Protein AF-A0A835PBA4-F1 (afdb_monomer)

Structure (mmCIF, N/CA/C/O backbone):
data_AF-A0A835PBA4-F1
#
_entry.id   AF-A0A835PBA4-F1
#
loop_
_atom_site.group_PDB
_atom_site.id
_atom_site.type_symbol
_atom_site.label_atom_id
_atom_site.label_alt_id
_atom_site.label_comp_id
_atom_site.label_asym_id
_atom_site.label_entity_id
_atom_site.label_seq_id
_atom_site.pdbx_PDB_ins_code
_atom_site.Cartn_x
_atom_site.Cartn_y
_atom_site.Cartn_z
_atom_site.occupancy
_atom_site.B_iso_or_equiv
_atom_site.auth_seq_id
_atom_site.auth_comp_id
_atom_site.auth_asym_id
_atom_site.auth_atom_id
_atom_site.pdbx_PDB_model_num
ATOM 1 N N . VAL A 1 1 ? -17.919 -4.246 35.713 1.00 52.44 1 VAL A N 1
ATOM 2 C CA . VAL A 1 1 ? -16.997 -4.993 36.610 1.00 52.44 1 VAL A CA 1
ATOM 3 C C . VAL A 1 1 ? -15.617 -5.218 35.975 1.00 52.44 1 VAL A C 1
ATOM 5 O O . VAL A 1 1 ? -14.623 -4.944 36.630 1.00 52.44 1 VAL A O 1
ATOM 8 N N . VAL A 1 2 ? -15.528 -5.559 34.683 1.00 57.56 2 VAL A N 1
ATOM 9 C CA . VAL A 1 2 ? -14.263 -5.832 33.954 1.00 57.56 2 VAL A CA 1
ATOM 10 C C . VAL A 1 2 ? -13.236 -4.676 33.970 1.00 57.56 2 VAL A C 1
ATOM 12 O O . VAL A 1 2 ? -12.041 -4.901 34.125 1.00 57.56 2 VAL A O 1
ATOM 15 N N . MET A 1 3 ? -13.683 -3.418 33.897 1.00 55.41 3 MET A N 1
ATOM 16 C CA . MET A 1 3 ? -12.777 -2.264 33.752 1.00 55.41 3 MET A CA 1
ATOM 17 C C . MET A 1 3 ? -12.006 -1.880 35.032 1.00 55.41 3 MET A C 1
ATOM 19 O O . MET A 1 3 ? -10.927 -1.305 34.931 1.00 55.41 3 MET A O 1
ATOM 23 N N . ARG A 1 4 ? -12.522 -2.189 36.236 1.00 59.47 4 ARG A N 1
ATOM 24 C CA . ARG A 1 4 ? -11.794 -1.929 37.501 1.00 59.47 4 ARG A CA 1
ATOM 25 C C . ARG A 1 4 ? -10.684 -2.956 37.738 1.00 59.47 4 ARG A C 1
ATOM 27 O O . ARG A 1 4 ? -9.603 -2.559 38.147 1.00 59.47 4 ARG A O 1
ATOM 34 N N . ALA A 1 5 ? -10.933 -4.227 37.417 1.00 62.91 5 ALA A N 1
ATOM 35 C CA . ALA A 1 5 ? -9.941 -5.298 37.535 1.00 62.91 5 ALA A CA 1
ATOM 36 C C . ALA A 1 5 ? -8.800 -5.150 36.511 1.00 62.91 5 ALA A C 1
ATOM 38 O O . ALA A 1 5 ? -7.640 -5.350 36.844 1.00 62.91 5 ALA A O 1
ATOM 39 N N . LEU A 1 6 ? -9.103 -4.714 35.282 1.00 60.59 6 LEU A N 1
ATOM 40 C CA . LEU A 1 6 ? -8.068 -4.417 34.284 1.00 60.59 6 LEU A CA 1
ATOM 41 C C . LEU A 1 6 ? -7.164 -3.249 34.711 1.00 60.59 6 LEU A C 1
ATOM 43 O O . LEU A 1 6 ? -5.954 -3.319 34.527 1.00 60.59 6 LEU A O 1
ATOM 47 N N . LYS A 1 7 ? -7.725 -2.201 35.334 1.00 58.72 7 LYS A N 1
ATOM 48 C CA . LYS A 1 7 ? -6.961 -1.030 35.801 1.00 58.72 7 LYS A CA 1
ATOM 49 C C . LYS A 1 7 ? -5.931 -1.348 36.889 1.00 58.72 7 LYS A C 1
ATOM 51 O O . LYS A 1 7 ? -4.911 -0.676 36.932 1.00 58.72 7 LYS A O 1
ATOM 56 N N . SER A 1 8 ? -6.173 -2.335 37.755 1.00 62.12 8 SER A N 1
ATOM 57 C CA . SER A 1 8 ? -5.202 -2.717 38.793 1.00 62.12 8 SER A CA 1
ATOM 58 C C . SER A 1 8 ? -4.038 -3.556 38.257 1.00 62.12 8 SER A C 1
ATOM 60 O O . SER A 1 8 ? -3.006 -3.635 38.912 1.00 62.12 8 SER A O 1
ATOM 62 N N . ILE A 1 9 ? -4.200 -4.184 37.087 1.00 65.06 9 ILE A N 1
ATOM 63 C CA . ILE A 1 9 ? -3.196 -5.063 36.457 1.00 65.06 9 ILE A CA 1
ATOM 64 C C . ILE A 1 9 ? -2.364 -4.291 35.417 1.00 65.06 9 ILE A C 1
ATOM 66 O O . ILE A 1 9 ? -1.204 -4.604 35.169 1.00 65.06 9 ILE A O 1
ATOM 70 N N . LEU A 1 10 ? -2.951 -3.258 34.814 1.00 63.97 10 LEU A N 1
ATOM 71 C CA . LEU A 1 10 ? -2.370 -2.453 33.745 1.00 63.97 10 LEU A CA 1
ATOM 72 C C . LEU A 1 10 ? -1.865 -1.115 34.317 1.00 63.97 10 LEU A C 1
ATOM 74 O O . LEU A 1 10 ? -2.462 -0.069 34.083 1.00 63.97 10 LEU A O 1
ATOM 78 N N . SER A 1 11 ? -0.772 -1.130 35.084 1.00 65.69 11 SER A N 1
ATOM 79 C CA . SER A 1 11 ? -0.178 0.058 35.737 1.00 65.69 11 SER A CA 1
ATOM 80 C C . SER A 1 11 ? 0.650 0.961 34.801 1.00 65.69 11 SER A C 1
ATOM 82 O O . SER A 1 11 ? 1.468 1.760 35.249 1.00 65.69 11 SER A O 1
ATOM 84 N N . SER A 1 12 ? 0.410 0.880 33.491 1.00 76.56 12 SER A N 1
ATOM 85 C CA . SER A 1 12 ? 1.006 1.741 32.467 1.00 76.56 12 SER A CA 1
ATOM 86 C C . SER A 1 12 ? -0.099 2.545 31.782 1.00 76.56 12 SER A C 1
ATOM 88 O O . SER A 1 12 ? -1.138 1.990 31.421 1.00 76.56 12 SER A O 1
ATOM 90 N N . ASN A 1 13 ? 0.111 3.848 31.573 1.00 79.19 13 ASN A N 1
ATOM 91 C CA . ASN A 1 13 ? -0.829 4.692 30.820 1.00 79.19 13 ASN A CA 1
ATOM 92 C C . ASN A 1 13 ? -1.144 4.101 29.433 1.00 79.19 13 ASN A C 1
ATOM 94 O O . ASN A 1 13 ? -2.291 4.141 28.991 1.00 79.19 13 ASN A O 1
ATOM 98 N N . GLU A 1 14 ? -0.157 3.460 28.801 1.00 79.50 14 GLU A N 1
ATOM 99 C CA . GLU A 1 14 ? -0.303 2.741 27.531 1.00 79.50 14 GLU A CA 1
ATOM 100 C C . GLU A 1 14 ? -1.318 1.599 27.642 1.00 79.50 14 GLU A C 1
ATOM 102 O O . GLU A 1 14 ? -2.188 1.400 26.795 1.00 79.50 14 GLU A O 1
ATOM 107 N N . ALA A 1 15 ? -1.240 0.870 28.749 1.00 80.50 15 ALA A N 1
ATOM 108 C CA . ALA A 1 15 ? -2.074 -0.278 29.025 1.00 80.50 15 ALA A CA 1
ATOM 109 C C . ALA A 1 15 ? -3.527 0.142 29.339 1.00 80.50 15 ALA A C 1
ATOM 111 O O . ALA A 1 15 ? -4.475 -0.512 28.899 1.00 80.50 15 ALA A O 1
ATOM 112 N N . ILE A 1 16 ? -3.720 1.292 29.999 1.00 81.19 16 ILE A N 1
ATOM 113 C CA . ILE A 1 16 ? -5.042 1.910 30.196 1.00 81.19 16 ILE A CA 1
ATOM 114 C C . ILE A 1 16 ? -5.635 2.375 28.859 1.00 81.19 16 ILE A C 1
ATOM 116 O O . ILE A 1 16 ? -6.806 2.095 28.586 1.00 81.19 16 ILE A O 1
ATOM 120 N N . HIS A 1 17 ? -4.854 3.051 28.012 1.00 85.38 17 HIS A N 1
ATOM 121 C CA . HIS A 1 17 ? -5.309 3.489 26.689 1.00 85.38 17 HIS A CA 1
ATOM 122 C C . HIS A 1 17 ? -5.679 2.307 25.793 1.00 85.38 17 HIS A C 1
ATOM 124 O O . HIS A 1 17 ? -6.726 2.330 25.138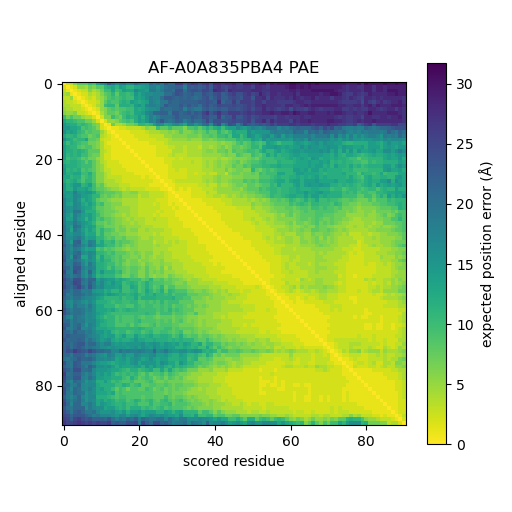 1.00 85.38 17 HIS A O 1
ATOM 130 N N . TYR A 1 18 ? -4.873 1.245 25.814 1.00 83.38 18 TYR A N 1
ATOM 131 C CA . TYR A 1 18 ? -5.170 0.017 25.091 1.00 83.38 18 TYR A CA 1
ATOM 132 C C . TYR A 1 18 ? -6.465 -0.634 25.594 1.00 83.38 18 TYR A C 1
ATOM 134 O O . TYR A 1 18 ? -7.341 -0.963 24.793 1.00 83.38 18 TYR A O 1
ATOM 142 N N . ALA A 1 19 ? -6.663 -0.736 26.912 1.00 84.00 19 ALA A N 1
ATOM 143 C CA . ALA A 1 19 ? -7.904 -1.262 27.482 1.00 84.00 19 ALA A CA 1
ATOM 144 C C . ALA A 1 19 ? -9.135 -0.429 27.077 1.00 84.00 19 ALA A C 1
ATOM 146 O O . ALA A 1 19 ? -10.173 -0.984 26.717 1.00 84.00 19 ALA A O 1
ATOM 147 N N . GLN A 1 20 ? -9.028 0.904 27.078 1.00 87.75 20 GLN A N 1
ATOM 148 C CA . GLN A 1 20 ? -10.095 1.789 26.598 1.00 87.75 20 GLN A CA 1
ATOM 149 C C . GLN A 1 20 ? -10.377 1.598 25.105 1.00 87.75 20 GLN A C 1
ATOM 151 O O . GLN A 1 20 ? -11.536 1.607 24.689 1.00 87.75 20 GLN A O 1
ATOM 156 N N . TYR A 1 21 ? -9.337 1.417 24.290 1.00 88.88 21 TYR A N 1
ATOM 157 C CA . TYR A 1 21 ? -9.481 1.100 22.873 1.00 88.88 21 TYR A CA 1
ATOM 158 C C . TYR A 1 21 ? -10.243 -0.215 22.664 1.00 88.88 21 TYR A C 1
ATOM 160 O O . TYR A 1 21 ? -11.234 -0.216 21.933 1.00 88.88 21 TYR A O 1
ATOM 168 N N . VAL A 1 22 ? -9.854 -1.291 23.358 1.00 87.69 22 VAL A N 1
ATOM 169 C CA . VAL A 1 22 ? -10.534 -2.596 23.286 1.00 87.69 22 VAL A CA 1
ATOM 170 C C . VAL A 1 22 ? -12.002 -2.469 23.693 1.00 87.69 22 VAL A C 1
ATOM 172 O O . VAL A 1 22 ? -12.881 -2.955 22.989 1.00 87.69 22 VAL A O 1
ATOM 175 N N . LEU A 1 23 ? -12.302 -1.749 24.775 1.00 88.81 23 LEU A N 1
ATOM 176 C CA . LEU A 1 23 ? -13.683 -1.562 25.225 1.00 88.81 23 LEU A CA 1
ATOM 177 C C . LEU A 1 23 ? -14.535 -0.748 24.250 1.00 88.81 23 LEU A C 1
ATOM 179 O O . LEU A 1 23 ? -15.726 -1.021 24.120 1.00 88.81 23 LEU A O 1
ATOM 183 N N . ARG A 1 24 ? -13.956 0.244 23.563 1.00 90.94 24 ARG A N 1
ATOM 184 C CA . ARG A 1 24 ? -14.651 0.957 22.481 1.00 90.94 24 ARG A CA 1
ATOM 185 C C . ARG A 1 24 ? -14.896 0.038 21.291 1.00 90.94 24 ARG A C 1
ATOM 187 O O . ARG A 1 24 ? -15.984 0.067 20.727 1.00 90.94 24 ARG A O 1
ATOM 194 N N . TRP A 1 25 ? -13.920 -0.798 20.941 1.00 86.81 25 TRP A N 1
ATOM 195 C CA . TRP A 1 25 ? -14.054 -1.782 19.870 1.00 86.81 25 TRP A CA 1
ATOM 196 C C . TRP A 1 25 ? -15.171 -2.796 20.159 1.00 86.81 25 TRP A C 1
ATOM 198 O O . TRP A 1 25 ? -16.007 -3.058 19.294 1.00 86.81 25 TRP A O 1
ATOM 208 N N . GLU A 1 26 ? -15.264 -3.276 21.401 1.00 88.62 26 GLU A N 1
ATOM 209 C CA . GLU A 1 26 ? -16.319 -4.188 21.862 1.00 88.62 26 GLU A CA 1
ATOM 210 C C . GLU A 1 26 ? -17.725 -3.569 21.919 1.00 88.62 26 GLU A C 1
ATOM 212 O O . GLU A 1 26 ? -18.716 -4.290 22.012 1.00 88.62 26 GLU A O 1
ATOM 217 N N . GLN A 1 27 ? -17.855 -2.248 21.819 1.00 91.56 27 GLN A N 1
ATOM 218 C CA . GLN A 1 27 ? -19.163 -1.586 21.729 1.00 91.56 27 GLN A CA 1
ATOM 219 C C . GLN A 1 27 ? -19.658 -1.438 20.285 1.00 91.56 27 GLN A C 1
ATOM 221 O O . GLN A 1 27 ? -20.826 -1.134 20.053 1.00 91.56 27 GLN A O 1
ATOM 226 N N . ILE A 1 28 ? -18.796 -1.662 19.289 1.00 91.75 28 ILE A N 1
ATOM 227 C CA . ILE A 1 28 ? -19.169 -1.548 17.878 1.00 91.75 28 ILE A CA 1
ATOM 228 C C . ILE A 1 28 ? -20.075 -2.734 17.504 1.00 91.75 28 ILE A C 1
ATOM 230 O O . ILE A 1 28 ? -19.712 -3.873 17.800 1.00 91.75 28 ILE A O 1
ATOM 234 N N . PRO A 1 29 ? -21.214 -2.534 16.820 1.00 94.75 29 PRO A N 1
ATOM 235 C CA . PRO A 1 29 ? -22.040 -3.640 16.335 1.00 94.75 29 PRO A CA 1
ATOM 236 C C . PRO A 1 29 ? -21.279 -4.577 15.385 1.00 94.75 29 PRO A C 1
ATOM 238 O O . PRO A 1 29 ? -20.457 -4.125 14.587 1.00 94.75 29 PRO A O 1
ATOM 241 N N . VAL A 1 30 ? -21.591 -5.877 15.410 1.00 89.44 30 VAL A N 1
ATOM 242 C CA . VAL A 1 30 ? -20.868 -6.914 14.641 1.00 89.44 30 VAL A CA 1
ATOM 243 C C . VAL A 1 30 ? -20.792 -6.601 13.141 1.00 89.44 30 VAL A C 1
ATOM 245 O O . VAL A 1 30 ? -19.718 -6.697 12.552 1.00 89.44 30 VAL A O 1
ATOM 248 N N . HIS A 1 31 ? -21.889 -6.146 12.526 1.00 91.50 31 HIS A N 1
ATOM 249 C CA . HIS A 1 31 ? -21.909 -5.789 11.101 1.00 91.50 31 HIS A CA 1
ATOM 250 C C . HIS A 1 31 ? -20.946 -4.635 10.770 1.00 91.50 31 HIS A C 1
ATOM 252 O O . HIS A 1 31 ? -20.276 -4.650 9.739 1.00 91.50 31 HIS A O 1
ATOM 258 N N . ARG A 1 32 ? -20.816 -3.658 11.674 1.00 93.38 32 ARG A N 1
ATOM 259 C CA . ARG A 1 32 ? -19.905 -2.521 11.514 1.00 93.38 32 ARG A CA 1
ATOM 260 C C . ARG A 1 32 ? -18.450 -2.941 11.751 1.00 93.38 32 ARG A C 1
ATOM 262 O O . ARG A 1 32 ? -17.574 -2.500 11.015 1.00 93.38 32 ARG A O 1
ATOM 269 N N . ARG A 1 33 ? -18.181 -3.851 12.699 1.00 92.06 33 ARG A N 1
ATOM 270 C CA . ARG A 1 33 ? -16.837 -4.451 12.853 1.00 92.06 33 ARG A CA 1
ATOM 271 C C . ARG A 1 33 ? -16.413 -5.202 11.594 1.00 92.06 33 ARG A C 1
ATOM 273 O O . ARG A 1 33 ? -15.270 -5.063 11.173 1.00 92.06 33 ARG A O 1
ATOM 280 N N . ALA A 1 34 ? -17.325 -5.964 10.986 1.00 91.81 34 ALA A N 1
ATOM 281 C CA . ALA A 1 34 ? -17.055 -6.684 9.743 1.00 91.81 34 ALA A CA 1
ATOM 282 C C . ALA A 1 34 ? -16.705 -5.728 8.590 1.00 91.81 34 ALA A C 1
ATOM 284 O O . ALA A 1 34 ? -15.770 -6.002 7.839 1.00 91.81 34 ALA A O 1
ATOM 285 N N . HIS A 1 35 ? -17.395 -4.587 8.492 1.00 94.25 35 HIS A N 1
ATOM 286 C CA . HIS A 1 35 ? -17.057 -3.530 7.534 1.00 94.25 35 HIS A CA 1
ATOM 287 C C . HIS A 1 35 ? -15.647 -2.974 7.769 1.00 94.25 35 HIS A 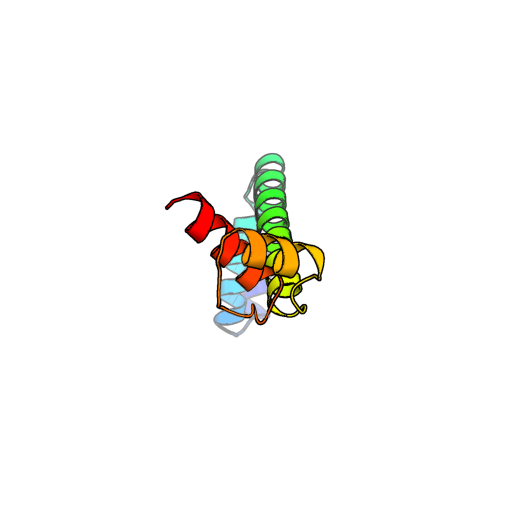C 1
ATOM 289 O O . HIS A 1 35 ? -14.816 -3.017 6.868 1.00 94.25 35 HIS A O 1
ATOM 295 N N . PH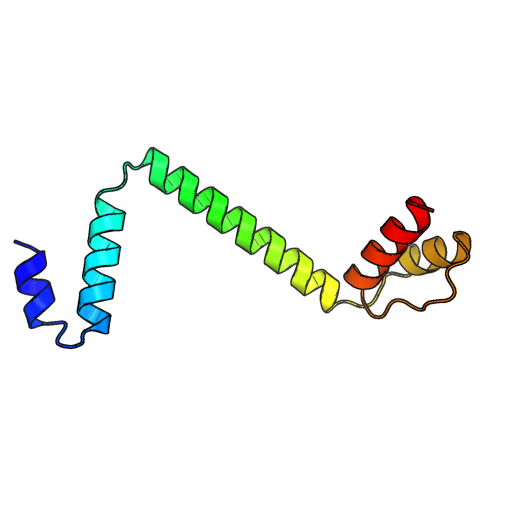E A 1 36 ? -15.334 -2.547 8.997 1.00 91.62 36 PHE A N 1
ATOM 296 C CA . PHE A 1 36 ? -14.010 -2.008 9.325 1.00 91.62 36 PHE A CA 1
ATOM 297 C C . PHE A 1 36 ? -12.879 -3.014 9.094 1.00 91.62 36 PHE A C 1
ATOM 299 O O . PHE A 1 36 ? -11.801 -2.647 8.631 1.00 91.62 36 PHE A O 1
ATOM 306 N N . MET A 1 37 ? -13.108 -4.294 9.393 1.00 91.50 37 MET A N 1
ATOM 307 C CA . MET A 1 37 ? -12.128 -5.347 9.121 1.00 91.50 37 MET A CA 1
ATOM 308 C C . MET A 1 37 ? -11.912 -5.551 7.622 1.00 91.50 37 MET A C 1
ATOM 310 O O . MET A 1 37 ? -10.774 -5.760 7.205 1.00 91.50 37 MET A O 1
ATOM 314 N N . ARG A 1 38 ? -12.970 -5.443 6.811 1.00 93.81 38 ARG A N 1
ATOM 315 C CA . ARG A 1 38 ? -12.865 -5.499 5.350 1.00 93.81 38 ARG A CA 1
ATOM 316 C C . ARG A 1 38 ? -12.051 -4.329 4.806 1.00 93.81 38 ARG A C 1
ATOM 318 O O . ARG A 1 38 ? -11.081 -4.570 4.100 1.00 93.81 38 ARG A O 1
ATOM 325 N N . GLU A 1 39 ? -12.374 -3.098 5.193 1.00 95.19 39 GLU A N 1
ATOM 326 C CA . GLU A 1 39 ? -11.628 -1.906 4.759 1.00 95.19 39 GLU A CA 1
ATOM 327 C C . GLU A 1 39 ? -10.150 -1.989 5.155 1.00 95.19 39 GLU A C 1
ATOM 329 O O . GLU A 1 39 ? -9.256 -1.731 4.347 1.00 95.19 39 GLU A O 1
ATOM 334 N N . LYS A 1 40 ? -9.877 -2.420 6.392 1.00 94.00 40 LYS A N 1
ATOM 335 C CA . LYS A 1 40 ? -8.514 -2.638 6.883 1.00 94.00 40 LYS A CA 1
ATOM 336 C C . LYS A 1 40 ? -7.783 -3.689 6.045 1.00 94.00 40 LYS A C 1
ATOM 338 O O . LYS A 1 40 ? -6.629 -3.480 5.676 1.00 94.00 40 LYS A O 1
ATOM 343 N N . GLN A 1 41 ? -8.442 -4.803 5.735 1.00 94.50 41 GLN 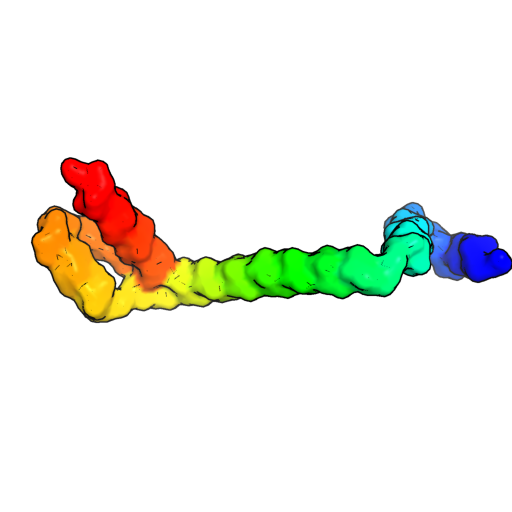A N 1
ATOM 344 C CA . GLN A 1 41 ? -7.869 -5.861 4.910 1.00 94.50 41 GLN A CA 1
ATOM 345 C C . GLN A 1 41 ? -7.572 -5.372 3.489 1.00 94.50 41 GLN A C 1
ATOM 347 O O . GLN A 1 41 ? -6.475 -5.608 2.989 1.00 94.50 41 GLN A O 1
ATOM 352 N N . GLU A 1 42 ? -8.504 -4.664 2.853 1.00 95.81 42 GLU A N 1
ATOM 353 C CA . GLU A 1 42 ? -8.318 -4.083 1.519 1.00 95.81 42 GLU A CA 1
ATOM 354 C C . GLU A 1 42 ? -7.144 -3.099 1.494 1.00 95.81 42 GLU A C 1
ATOM 356 O O . GLU A 1 42 ? -6.313 -3.144 0.586 1.00 95.81 42 GLU A O 1
ATOM 361 N N . HIS A 1 43 ? -7.024 -2.255 2.521 1.00 95.88 43 HIS A N 1
ATOM 362 C CA . HIS A 1 43 ? -5.904 -1.332 2.666 1.00 95.88 43 HIS A CA 1
ATOM 363 C C . HIS A 1 43 ? -4.558 -2.067 2.744 1.00 95.88 43 HIS A C 1
ATOM 365 O O . HIS A 1 43 ? -3.646 -1.770 1.971 1.00 95.88 43 HIS A O 1
ATOM 371 N N . PHE A 1 44 ? -4.439 -3.075 3.615 1.00 94.81 44 PHE A N 1
ATOM 372 C CA . PHE A 1 44 ? -3.202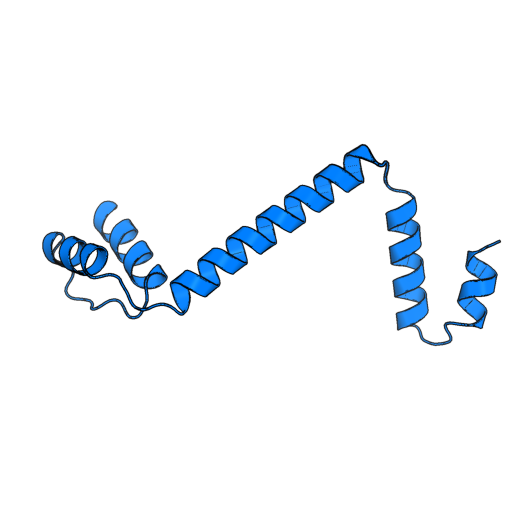 -3.854 3.722 1.00 94.81 44 PHE A CA 1
ATOM 373 C C . PHE A 1 44 ? -2.911 -4.685 2.473 1.00 94.81 44 PHE A C 1
ATOM 375 O O . PHE A 1 44 ? -1.746 -4.881 2.132 1.00 94.81 44 PHE A O 1
ATOM 382 N N . GLN A 1 45 ? -3.932 -5.163 1.762 1.00 96.19 45 GLN A N 1
ATOM 383 C CA . GLN A 1 45 ? -3.737 -5.843 0.484 1.00 96.19 45 GLN A CA 1
ATOM 384 C C . GLN A 1 45 ? -3.165 -4.898 -0.574 1.00 96.19 45 GLN A C 1
ATOM 386 O O . GLN A 1 45 ? -2.173 -5.254 -1.210 1.00 96.19 45 GLN A O 1
ATOM 391 N N . LYS A 1 46 ? -3.722 -3.687 -0.718 1.00 94.38 46 LYS A N 1
ATOM 392 C CA . LYS A 1 46 ? -3.195 -2.663 -1.635 1.00 94.38 46 LYS A CA 1
ATOM 393 C C . LYS A 1 46 ? -1.745 -2.316 -1.306 1.00 94.38 46 LYS A C 1
ATOM 395 O O .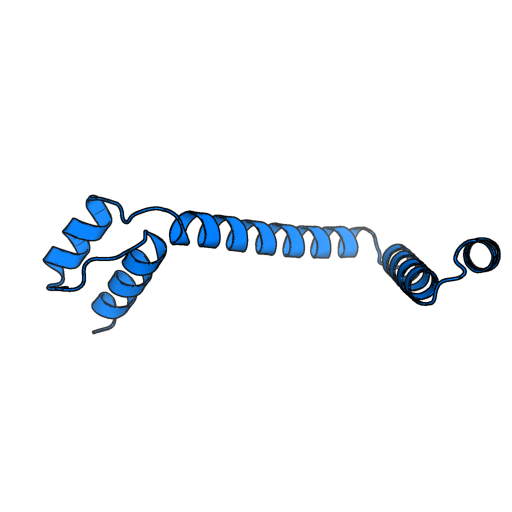 LYS A 1 46 ? -0.885 -2.455 -2.171 1.00 94.38 46 LYS A O 1
ATOM 400 N N . GLN A 1 47 ? -1.454 -2.013 -0.039 1.00 95.12 47 GLN A N 1
ATOM 401 C CA . GLN A 1 47 ? -0.084 -1.738 0.409 1.00 95.12 47 GLN A CA 1
ATOM 402 C C . GLN A 1 47 ? 0.875 -2.892 0.108 1.00 95.12 47 GLN A C 1
ATOM 404 O O . GLN A 1 47 ? 1.999 -2.676 -0.337 1.00 95.12 47 GLN A O 1
ATOM 409 N N . ARG A 1 48 ? 0.454 -4.143 0.328 1.00 95.88 48 ARG A N 1
ATOM 410 C CA . ARG A 1 48 ? 1.287 -5.314 0.018 1.00 95.88 48 ARG A CA 1
ATOM 411 C C . ARG A 1 48 ? 1.591 -5.426 -1.473 1.00 95.88 48 ARG A C 1
ATOM 413 O O . ARG A 1 48 ? 2.726 -5.746 -1.823 1.00 95.88 48 ARG A O 1
ATOM 420 N N . ILE A 1 49 ? 0.603 -5.183 -2.334 1.00 94.31 49 ILE A N 1
ATOM 421 C CA . ILE A 1 49 ? 0.786 -5.204 -3.790 1.00 94.31 49 ILE A CA 1
ATOM 422 C C . ILE A 1 49 ? 1.749 -4.092 -4.211 1.00 94.31 49 ILE A C 1
ATOM 424 O O . ILE A 1 49 ? 2.718 -4.373 -4.914 1.00 94.31 49 ILE A O 1
ATOM 428 N N . GLU A 1 50 ? 1.540 -2.865 -3.735 1.00 94.19 50 GLU A N 1
ATOM 429 C CA . GLU A 1 50 ? 2.405 -1.719 -4.035 1.00 94.19 50 GLU A CA 1
ATOM 430 C C . GLU A 1 50 ? 3.846 -1.962 -3.583 1.00 94.19 50 GLU A C 1
ATOM 432 O O . GLU A 1 50 ? 4.771 -1.820 -4.381 1.00 94.19 50 GLU A O 1
ATOM 437 N N . ASN A 1 51 ? 4.047 -2.435 -2.349 1.00 94.50 51 ASN A N 1
ATOM 438 C CA . ASN A 1 51 ? 5.373 -2.767 -1.824 1.00 94.50 51 ASN A CA 1
ATOM 439 C C . ASN A 1 51 ? 6.060 -3.860 -2.655 1.00 94.50 51 ASN A C 1
ATOM 441 O O . ASN A 1 51 ? 7.249 -3.764 -2.973 1.00 94.50 51 ASN A O 1
ATOM 445 N N . SER A 1 52 ? 5.317 -4.898 -3.051 1.00 95.06 52 SER A N 1
ATOM 446 C CA . SER A 1 52 ? 5.829 -5.957 -3.926 1.00 95.06 52 SER A CA 1
ATOM 447 C C . SER A 1 52 ? 6.214 -5.420 -5.310 1.00 95.06 52 SER A C 1
ATOM 449 O O . SER A 1 52 ? 7.284 -5.743 -5.830 1.00 95.06 52 SER A O 1
ATOM 451 N N . MET A 1 53 ? 5.388 -4.559 -5.904 1.00 94.50 53 MET A N 1
ATOM 452 C CA . MET A 1 53 ? 5.674 -3.936 -7.198 1.00 94.50 53 MET A CA 1
ATOM 453 C C . MET A 1 53 ? 6.838 -2.942 -7.132 1.00 94.50 53 MET A C 1
ATOM 455 O O . MET A 1 53 ? 7.606 -2.850 -8.090 1.00 94.50 53 MET A O 1
ATOM 459 N N . GLY A 1 54 ? 6.980 -2.212 -6.026 1.00 94.50 54 GLY A N 1
ATOM 460 C CA . GLY A 1 54 ? 8.057 -1.250 -5.795 1.00 94.50 54 GLY A CA 1
ATOM 461 C C . GLY A 1 54 ? 9.417 -1.911 -5.569 1.00 94.50 54 GLY A C 1
ATOM 462 O O . GLY A 1 54 ? 10.431 -1.370 -5.998 1.00 94.50 54 GLY A O 1
ATOM 463 N N . SER A 1 55 ? 9.435 -3.100 -4.962 1.00 93.19 55 SER A N 1
ATOM 464 C CA . SER A 1 55 ? 10.654 -3.890 -4.721 1.00 93.19 55 SER A CA 1
ATOM 465 C C . SER A 1 55 ? 11.055 -4.792 -5.895 1.00 93.19 55 SER A C 1
ATOM 467 O O . SER A 1 55 ? 12.216 -5.177 -6.016 1.00 93.19 55 SER A O 1
ATOM 469 N N . SER A 1 56 ? 10.118 -5.126 -6.784 1.00 94.50 56 SER A N 1
ATOM 470 C CA . SER A 1 56 ? 10.376 -5.988 -7.942 1.00 94.50 56 SER A CA 1
ATOM 471 C C . SER A 1 56 ? 10.878 -5.196 -9.148 1.00 94.50 56 SER A C 1
ATOM 473 O O . SER A 1 56 ? 10.330 -4.143 -9.473 1.00 94.50 56 SER A O 1
ATOM 475 N N . LYS A 1 57 ? 11.849 -5.748 -9.890 1.00 95.38 57 LYS A N 1
ATOM 476 C CA . LYS A 1 57 ? 12.334 -5.163 -11.155 1.00 95.38 57 LYS A CA 1
ATOM 477 C C . LYS A 1 57 ? 11.220 -5.065 -12.199 1.00 95.38 57 LYS A C 1
ATOM 479 O O . LYS A 1 57 ? 10.367 -5.950 -12.287 1.00 95.38 57 LYS A O 1
ATOM 484 N N . ALA A 1 58 ? 11.259 -4.012 -13.015 1.00 94.88 58 ALA A N 1
ATOM 485 C CA . ALA A 1 58 ? 10.324 -3.825 -14.119 1.00 94.88 58 ALA A CA 1
ATOM 486 C C . ALA A 1 58 ? 10.317 -5.034 -15.068 1.00 94.88 58 ALA A C 1
ATOM 488 O O . ALA A 1 58 ? 11.360 -5.608 -15.386 1.00 94.88 58 ALA A O 1
ATOM 489 N N . THR A 1 59 ? 9.127 -5.429 -15.521 1.00 94.75 59 THR A N 1
ATOM 490 C CA . THR A 1 59 ? 9.000 -6.591 -16.409 1.00 94.75 59 THR A CA 1
ATOM 491 C C . THR A 1 59 ? 9.448 -6.252 -17.836 1.00 94.75 59 THR A C 1
ATOM 493 O O . THR A 1 59 ? 9.265 -5.111 -18.272 1.00 94.75 59 THR A O 1
ATOM 496 N N . PRO A 1 60 ? 9.938 -7.232 -18.621 1.00 94.38 60 PRO A N 1
ATOM 497 C CA . PRO A 1 60 ? 10.301 -7.006 -20.023 1.00 94.38 60 PRO A CA 1
ATOM 498 C C . PRO A 1 60 ? 9.158 -6.402 -20.849 1.00 94.38 60 PRO A C 1
ATOM 500 O O . PRO A 1 60 ? 9.388 -5.521 -21.672 1.00 94.38 60 PRO A O 1
ATOM 503 N N . LYS A 1 61 ? 7.912 -6.814 -20.575 1.00 95.56 61 LYS A N 1
ATOM 504 C CA . LYS A 1 61 ? 6.710 -6.282 -21.233 1.00 95.56 61 LYS A CA 1
ATOM 505 C C . LYS A 1 61 ? 6.498 -4.794 -20.940 1.00 95.56 61 LYS A C 1
ATOM 507 O O . LYS A 1 61 ? 6.231 -4.035 -21.864 1.00 95.56 61 LYS A O 1
ATOM 512 N N . GLN A 1 62 ? 6.629 -4.376 -19.677 1.00 95.38 62 GLN A N 1
ATOM 513 C CA . GLN A 1 62 ? 6.516 -2.962 -19.300 1.00 95.38 62 GLN A CA 1
ATOM 514 C C . GLN A 1 62 ? 7.626 -2.122 -19.947 1.00 95.38 62 GLN A C 1
ATOM 516 O O . GLN A 1 62 ? 7.345 -1.053 -20.477 1.00 95.38 62 GLN A O 1
ATOM 521 N N . ILE A 1 63 ? 8.865 -2.627 -19.959 1.00 95.06 63 ILE A N 1
ATOM 522 C CA . ILE A 1 63 ? 10.012 -1.937 -20.568 1.00 95.06 63 ILE A CA 1
ATOM 523 C C . ILE A 1 63 ? 9.815 -1.777 -22.080 1.00 95.06 63 ILE A C 1
ATOM 525 O O . ILE A 1 63 ? 10.002 -0.686 -22.609 1.00 95.06 63 ILE A O 1
ATOM 529 N N . ALA A 1 64 ? 9.425 -2.845 -22.782 1.00 94.88 64 ALA A N 1
ATOM 530 C CA . ALA A 1 64 ? 9.168 -2.791 -24.220 1.00 94.88 64 ALA A CA 1
ATOM 531 C C . ALA A 1 64 ? 8.045 -1.799 -24.557 1.00 94.88 64 ALA A C 1
ATOM 533 O O . ALA A 1 64 ? 8.166 -1.016 -25.494 1.00 94.88 64 ALA A O 1
ATOM 534 N N . TYR A 1 65 ? 6.979 -1.788 -23.755 1.00 95.44 65 TYR A N 1
ATOM 535 C CA . TYR A 1 65 ? 5.870 -0.863 -23.950 1.00 95.44 65 TYR A CA 1
ATOM 536 C C . TYR A 1 65 ? 6.283 0.603 -23.741 1.00 95.44 65 TYR A C 1
ATOM 538 O O . TYR A 1 65 ? 5.954 1.448 -24.567 1.00 95.44 65 TYR A O 1
ATOM 546 N N . LEU A 1 66 ? 7.068 0.900 -22.701 1.00 95.50 66 LEU A N 1
ATOM 547 C CA . LEU A 1 66 ? 7.627 2.238 -22.471 1.00 95.50 66 LEU A CA 1
ATOM 548 C C . LEU A 1 66 ? 8.532 2.701 -23.618 1.00 95.50 66 LEU A C 1
ATOM 550 O O . LEU A 1 66 ? 8.428 3.846 -24.050 1.00 95.50 66 LEU A O 1
ATOM 554 N N . LYS A 1 67 ? 9.366 1.810 -24.166 1.00 93.75 67 LYS A N 1
ATOM 555 C CA . LYS A 1 67 ? 10.187 2.124 -25.346 1.00 93.75 67 LYS A CA 1
ATOM 556 C C . LYS A 1 67 ? 9.334 2.505 -26.556 1.00 93.75 67 LYS A C 1
ATOM 558 O O . LYS A 1 67 ? 9.660 3.468 -27.239 1.00 93.75 67 LYS A O 1
ATOM 563 N N . ASN A 1 68 ? 8.226 1.799 -26.789 1.00 94.12 68 ASN A N 1
ATOM 564 C CA . ASN A 1 68 ? 7.301 2.118 -27.881 1.00 94.12 68 ASN A CA 1
ATOM 565 C C . ASN A 1 68 ? 6.608 3.476 -27.695 1.00 94.12 68 ASN A C 1
ATOM 567 O O . ASN A 1 68 ? 6.252 4.111 -28.680 1.00 94.12 68 ASN A O 1
ATOM 571 N N . LEU A 1 69 ? 6.442 3.931 -26.450 1.00 93.25 69 LEU A N 1
ATOM 572 C CA . LEU A 1 69 ? 5.941 5.271 -26.125 1.00 93.25 69 LEU A CA 1
ATOM 573 C C . LEU A 1 69 ? 7.017 6.368 -26.252 1.00 93.25 69 LEU A C 1
ATOM 575 O O . LEU A 1 69 ? 6.749 7.522 -25.938 1.00 93.25 69 LEU A O 1
ATOM 579 N N . GLY A 1 70 ? 8.241 6.031 -26.673 1.00 92.88 70 GLY A N 1
ATOM 580 C CA . GLY A 1 70 ? 9.357 6.979 -26.738 1.00 92.88 70 GLY A CA 1
ATOM 581 C C . GLY A 1 70 ? 9.951 7.324 -25.369 1.00 92.88 70 GLY A C 1
ATOM 582 O O . GLY A 1 70 ? 10.670 8.314 -25.237 1.00 92.88 70 GLY A O 1
ATOM 583 N N . CYS A 1 71 ? 9.669 6.530 -24.330 1.00 90.94 71 CYS A N 1
ATOM 584 C CA . CYS A 1 71 ? 10.242 6.749 -23.010 1.00 90.94 71 CYS A CA 1
ATOM 585 C C . CYS A 1 71 ? 11.720 6.331 -22.982 1.00 90.94 71 CYS A C 1
ATOM 587 O O . CYS A 1 71 ? 12.055 5.161 -23.179 1.00 90.94 71 CYS A O 1
ATOM 589 N N . ALA A 1 72 ? 12.605 7.293 -22.705 1.00 90.06 72 ALA A N 1
ATOM 590 C CA . ALA A 1 72 ? 14.045 7.064 -22.550 1.00 90.06 72 ALA A CA 1
ATOM 591 C C . ALA A 1 72 ? 14.442 6.626 -21.125 1.00 90.06 72 ALA A C 1
ATOM 593 O O . ALA A 1 72 ? 15.576 6.204 -20.896 1.00 90.06 72 ALA A O 1
ATOM 594 N N . VAL A 1 73 ? 13.523 6.720 -20.157 1.00 91.75 73 VAL A N 1
ATOM 595 C CA . VAL A 1 73 ? 13.778 6.371 -18.754 1.00 91.75 73 VAL A CA 1
ATOM 596 C C . VAL A 1 73 ? 13.715 4.855 -18.575 1.00 91.75 73 VAL A C 1
ATOM 598 O O . VAL A 1 73 ? 12.729 4.211 -18.931 1.00 91.75 73 VAL A O 1
ATOM 601 N N . ILE A 1 74 ? 14.758 4.274 -17.976 1.00 89.75 74 ILE A N 1
ATOM 602 C CA . ILE A 1 74 ? 14.765 2.857 -17.601 1.00 89.75 74 ILE A CA 1
ATOM 603 C C . ILE A 1 74 ? 14.089 2.719 -16.230 1.00 89.75 74 ILE A C 1
ATOM 605 O O . ILE A 1 74 ? 14.631 3.205 -15.234 1.00 89.75 74 ILE A O 1
ATOM 609 N N . PRO A 1 75 ? 12.925 2.054 -16.134 1.00 92.50 75 PRO A N 1
ATOM 610 C CA . PRO A 1 75 ? 12.234 1.917 -14.863 1.00 92.50 75 PRO A CA 1
ATOM 611 C C . PRO A 1 75 ? 13.009 1.015 -13.900 1.00 92.50 75 PRO A C 1
ATOM 613 O O . PRO A 1 75 ? 13.387 -0.112 -14.224 1.00 92.50 75 PRO A O 1
ATOM 616 N N . THR A 1 76 ? 13.182 1.502 -12.676 1.00 93.00 76 THR A N 1
ATOM 617 C CA . THR A 1 76 ? 13.882 0.797 -11.591 1.00 93.00 76 THR A CA 1
ATOM 618 C C . THR A 1 76 ? 13.038 -0.314 -10.960 1.00 93.00 76 THR A C 1
ATOM 620 O O . THR A 1 76 ? 13.585 -1.314 -10.497 1.00 93.00 76 THR A O 1
ATOM 623 N N . SER A 1 77 ? 11.708 -0.183 -10.985 1.00 96.56 77 SER A N 1
ATOM 624 C CA . SER A 1 77 ? 10.763 -1.161 -10.434 1.00 96.56 77 SER A CA 1
ATOM 625 C C . SER A 1 77 ? 9.498 -1.314 -11.281 1.00 96.56 77 SER A C 1
ATOM 627 O O . SER A 1 77 ? 9.225 -0.497 -12.165 1.00 96.56 77 SER A O 1
ATOM 629 N N . ARG A 1 78 ? 8.692 -2.354 -11.017 1.00 97.00 78 ARG A N 1
ATOM 630 C CA . ARG A 1 78 ? 7.385 -2.543 -11.682 1.00 97.00 78 ARG A CA 1
ATOM 631 C C . ARG A 1 78 ? 6.423 -1.401 -11.383 1.00 97.00 78 ARG A C 1
ATOM 633 O O . ARG A 1 78 ? 5.629 -1.055 -12.259 1.00 97.00 78 ARG A O 1
ATOM 640 N N . LEU A 1 79 ? 6.476 -0.848 -10.171 1.00 96.44 79 LEU A N 1
ATOM 641 C CA . LEU A 1 79 ? 5.659 0.300 -9.782 1.00 96.44 79 LEU A CA 1
ATOM 642 C C . LEU A 1 79 ? 6.093 1.554 -10.549 1.00 96.44 79 LEU A C 1
ATOM 644 O O . LEU A 1 79 ? 5.264 2.183 -11.197 1.00 96.44 79 LEU A O 1
ATOM 648 N N . HIS A 1 80 ? 7.400 1.833 -10.592 1.00 96.12 80 HIS A N 1
ATOM 649 C CA . HIS A 1 80 ? 7.950 2.950 -11.364 1.00 96.12 80 HIS A CA 1
ATOM 650 C C . HIS A 1 80 ? 7.603 2.834 -12.857 1.00 96.12 80 HIS A C 1
ATOM 652 O O . HIS A 1 80 ? 7.155 3.803 -13.464 1.00 96.12 80 HIS A O 1
ATOM 658 N N . ALA A 1 81 ? 7.708 1.634 -13.438 1.00 96.56 81 ALA A N 1
ATOM 659 C CA . ALA A 1 81 ? 7.291 1.405 -14.819 1.00 96.56 81 ALA A CA 1
ATOM 660 C C . ALA A 1 81 ? 5.801 1.706 -15.048 1.00 96.56 81 ALA A C 1
ATOM 662 O O . ALA A 1 81 ? 5.443 2.227 -16.097 1.00 96.56 81 ALA A O 1
ATOM 663 N N . SER A 1 82 ? 4.935 1.381 -14.084 1.00 95.75 82 SER A N 1
ATOM 664 C CA . SER A 1 82 ? 3.489 1.618 -14.202 1.00 95.75 82 SER A CA 1
ATOM 665 C C . SER A 1 82 ? 3.163 3.113 -14.166 1.00 95.75 82 SER A C 1
ATOM 667 O O . SER A 1 82 ? 2.436 3.582 -15.035 1.00 95.75 82 SER A O 1
ATOM 669 N N . HIS A 1 83 ? 3.783 3.876 -13.258 1.00 95.50 83 HIS A N 1
ATOM 670 C CA . HIS A 1 83 ? 3.613 5.334 -13.209 1.00 95.50 83 HIS A CA 1
ATOM 671 C C . HIS A 1 83 ? 4.103 6.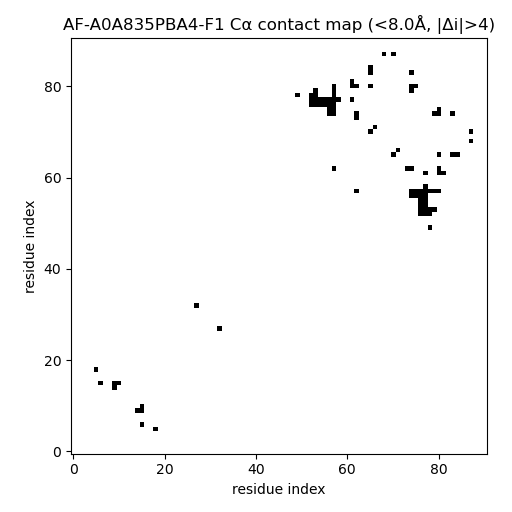025 -14.489 1.00 95.50 83 HIS A C 1
ATOM 673 O O . HIS A 1 83 ? 3.414 6.896 -15.011 1.00 95.50 83 HIS A O 1
ATOM 679 N N . LEU A 1 84 ? 5.254 5.611 -15.037 1.00 95.88 84 LEU A N 1
ATOM 680 C CA . LEU A 1 84 ? 5.744 6.151 -16.312 1.00 95.88 84 LEU A CA 1
ATOM 681 C C . LEU A 1 84 ? 4.757 5.872 -17.452 1.00 95.88 84 LEU A C 1
ATOM 683 O O . LEU A 1 84 ? 4.513 6.738 -18.284 1.00 95.88 84 LEU A O 1
ATOM 687 N N . ILE A 1 85 ? 4.156 4.680 -17.489 1.00 95.62 85 ILE A N 1
ATOM 688 C CA . ILE A 1 85 ? 3.153 4.339 -18.505 1.00 95.62 85 ILE A CA 1
ATOM 689 C C . ILE A 1 85 ? 1.934 5.260 -18.408 1.00 95.62 85 ILE A C 1
ATOM 691 O O . ILE A 1 85 ? 1.453 5.732 -1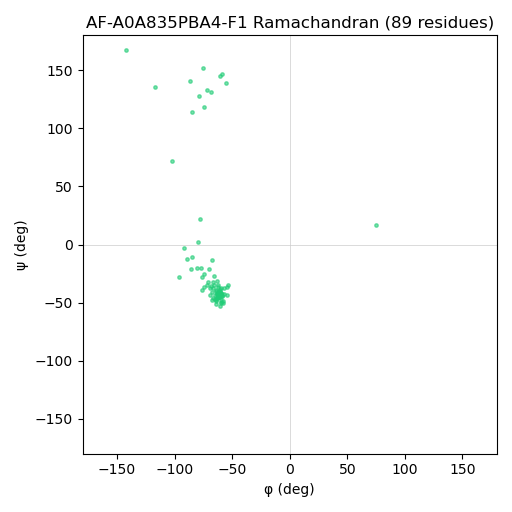9.435 1.00 95.62 85 ILE A O 1
ATOM 695 N N . GLU A 1 86 ? 1.427 5.503 -17.200 1.00 95.44 86 GLU A N 1
ATOM 696 C CA . GLU A 1 86 ? 0.283 6.393 -16.983 1.00 95.44 86 GLU A CA 1
ATOM 697 C C . GLU A 1 86 ? 0.600 7.827 -17.412 1.00 95.44 86 GLU A C 1
ATOM 699 O O . GLU A 1 86 ? -0.171 8.415 -18.167 1.00 95.44 86 GLU A O 1
ATOM 704 N N . GLN A 1 87 ? 1.772 8.344 -17.034 1.00 93.75 87 GLN A N 1
ATOM 705 C CA . GLN A 1 87 ? 2.232 9.675 -17.437 1.00 93.75 87 GLN A CA 1
ATOM 706 C C . GLN A 1 87 ? 2.309 9.821 -18.961 1.00 93.75 87 GLN A C 1
ATOM 708 O O . GLN A 1 87 ? 1.762 10.771 -19.514 1.00 93.75 87 GLN A O 1
ATOM 713 N N . TYR A 1 88 ? 2.922 8.858 -19.656 1.00 92.56 88 TYR A N 1
ATOM 714 C CA . TYR A 1 88 ? 3.065 8.906 -21.115 1.00 92.56 88 TYR A CA 1
ATOM 715 C C . TYR A 1 88 ? 1.750 8.704 -21.875 1.00 92.56 88 TYR A C 1
ATOM 717 O O . TYR A 1 88 ? 1.659 9.092 -23.033 1.00 92.56 88 TYR A O 1
ATOM 725 N N . ARG A 1 89 ? 0.731 8.097 -21.257 1.00 89.31 89 ARG A N 1
ATOM 726 C CA . ARG A 1 89 ? -0.612 7.982 -21.850 1.00 89.31 89 ARG A CA 1
ATOM 727 C C . ARG A 1 89 ? -1.456 9.245 -21.691 1.00 89.31 89 ARG A C 1
ATOM 729 O O . ARG A 1 89 ? -2.453 9.374 -22.391 1.00 89.31 89 ARG A O 1
ATOM 736 N N . SER A 1 90 ? -1.106 10.109 -20.740 1.00 85.06 90 SER A N 1
ATOM 737 C CA . SER A 1 90 ? -1.802 11.376 -20.480 1.00 85.06 90 SER A CA 1
ATOM 738 C C . SER A 1 90 ? -1.231 12.580 -21.240 1.00 85.06 90 SER A C 1
ATOM 740 O O . SER A 1 90 ? -1.768 13.677 -21.098 1.00 85.06 90 SER A O 1
ATOM 742 N N . LEU A 1 91 ? -0.151 12.376 -22.003 1.00 74.81 91 LEU A N 1
ATOM 743 C CA . LEU A 1 91 ? 0.462 13.352 -22.912 1.00 74.81 91 LEU A CA 1
ATOM 744 C C . LEU A 1 91 ? -0.190 13.281 -24.297 1.00 74.81 91 LEU A C 1
ATOM 746 O O . LEU A 1 91 ? -0.341 14.360 -24.908 1.00 74.81 91 LEU A O 1
#

Sequence (91 aa):
VVMRALKSILSSNEAIHYAQYVLRWEQIPVHRRAHFMREKQEHFQKQRIENSMGSSKATPKQIAYLKNLGC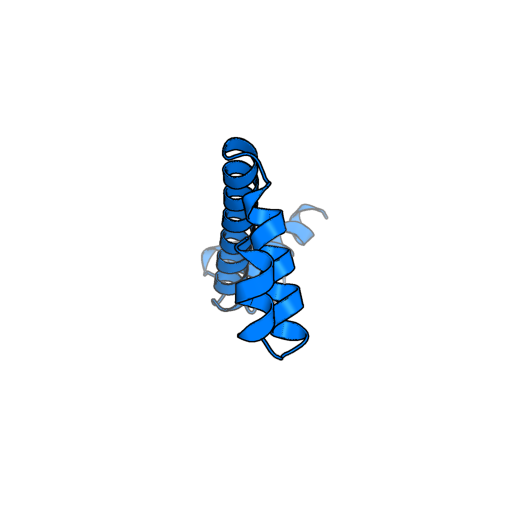AVIPTSRLHASHLIEQYRSL

Mean predicted aligned error: 9.12 Å

Solvent-accessible surface area (backbone atoms only — not comparable to full-atom values): 5190 Å² total; per-residue (Å²): 118,71,71,64,61,48,53,74,72,34,88,40,73,68,45,47,51,48,51,52,49,51,57,55,57,71,67,50,54,68,74,58,49,53,48,54,51,48,55,54,50,52,50,52,50,50,52,51,50,50,53,51,29,53,74,33,66,42,48,71,68,55,52,54,52,36,47,74,73,69,47,85,74,81,51,79,9,36,43,53,36,50,54,52,50,54,55,65,71,74,109

Secondary structure (DSSP, 8-state):
-HHHHHHHH--SHHHHHHHHHHHHHTTS-HHHHHHHHHHHHHHHHHHHHHHHHHHSPPPHHHHHHHHHTT-----SSHHHHHHHHHHHH--

Organism: Vanilla planifolia (NCBI:txid51239)

Radius of gyration: 23.5 Å; Cα contacts (8 Å, |Δi|>4): 48; chains: 1; bounding box: 37×20×67 Å

pLDDT: mean 88.1, std 11.34, range [52.44, 97.0]

Foldseek 3Di:
DVLVVQCVVQVDPVSNVVVVVVVVLVVDDPVVNVVVVVVVVVVVVVVVVLVVQAPAAADPVLQVVCVVLVNPDRQRGNNSSVVSVVVSVVD